Protein AF-C2EQT7-F1 (afdb_monomer_lite)

pLDDT: mean 93.17, std 9.23, range [40.66, 98.62]

Organism: NCBI:txid525365

Secondary structure (DSSP, 8-state):
--HHHHHHHHHHHHHHHHHHHHS-GGG--HHHHHHHTT--HHHHHHH-SSHHHHHHHHHHHHHHHHHHHHHHHHHHHHT--S---HHHHHHHHHHSSHHHHHHHHHHHHHHHHHTSTTS-HHHHHHHHHHHHHHHHHHHHHHHHHTT-GGGGS-----

InterPro domains:
  IPR009057 Homedomain-like superfamily [SSF46689] (3-67)

Structure (mmCIF, N/CA/C/O backbone):
data_AF-C2EQT7-F1
#
_entry.id   AF-C2EQT7-F1
#
loop_
_atom_site.group_PDB
_atom_site.id
_atom_site.type_symbol
_atom_site.label_atom_id
_atom_site.label_alt_id
_atom_site.label_comp_id
_atom_site.label_asym_id
_atom_site.label_entity_id
_atom_site.label_seq_id
_atom_site.pdbx_PDB_ins_code
_atom_site.Cartn_x
_atom_site.Cartn_y
_atom_site.Cartn_z
_atom_site.occupancy
_atom_site.B_iso_or_equiv
_atom_site.auth_seq_id
_atom_site.auth_comp_id
_atom_site.auth_asym_id
_atom_site.auth_atom_id
_atom_site.pdbx_PDB_model_num
ATOM 1 N N . MET A 1 1 ? -12.836 21.338 3.795 1.00 58.66 1 MET A N 1
ATOM 2 C CA . MET A 1 1 ? -13.051 20.129 4.624 1.00 58.66 1 MET A CA 1
ATOM 3 C C . MET A 1 1 ? -12.653 20.487 6.050 1.00 58.66 1 MET A C 1
ATOM 5 O O . MET A 1 1 ? -11.621 21.122 6.209 1.00 58.66 1 MET A O 1
ATOM 9 N N . ASP A 1 2 ? -13.482 20.188 7.052 1.00 79.81 2 ASP A N 1
ATOM 10 C CA . ASP A 1 2 ? -13.243 20.585 8.452 1.00 79.81 2 ASP A CA 1
ATOM 11 C C . ASP A 1 2 ? -12.071 19.789 9.066 1.00 79.81 2 ASP A C 1
ATOM 13 O O . ASP A 1 2 ? -12.064 18.556 9.037 1.00 79.81 2 ASP A O 1
ATOM 17 N N . ILE A 1 3 ? -11.087 20.493 9.635 1.00 78.81 3 ILE A N 1
ATOM 18 C CA . ILE A 1 3 ? -9.883 19.924 10.268 1.00 78.81 3 ILE A CA 1
ATOM 19 C C . ILE A 1 3 ? -10.252 18.935 11.384 1.00 78.81 3 ILE A C 1
ATOM 21 O O . ILE A 1 3 ? -9.577 17.920 11.566 1.00 78.81 3 ILE A O 1
ATOM 25 N N . ARG A 1 4 ? -11.351 19.179 12.107 1.00 75.00 4 ARG A N 1
ATOM 26 C CA . ARG A 1 4 ? -11.817 18.298 13.189 1.00 75.00 4 ARG A CA 1
ATOM 27 C C . ARG A 1 4 ? -12.294 16.947 12.660 1.00 75.00 4 ARG A C 1
ATOM 29 O O . ARG A 1 4 ? -12.051 15.918 13.295 1.00 75.00 4 ARG A O 1
ATOM 36 N N . ILE A 1 5 ? -12.929 16.939 11.485 1.00 77.06 5 ILE A N 1
ATOM 37 C CA . ILE A 1 5 ? -13.363 15.712 10.801 1.00 77.06 5 ILE A CA 1
ATOM 38 C C . ILE A 1 5 ? -12.139 14.883 10.407 1.00 77.06 5 ILE A C 1
ATOM 40 O O . ILE A 1 5 ? -12.083 13.693 10.712 1.00 77.06 5 ILE A O 1
ATOM 44 N N . VAL A 1 6 ? -11.143 15.524 9.786 1.00 79.44 6 VAL A N 1
ATOM 45 C CA . VAL A 1 6 ? -9.894 14.871 9.360 1.00 79.44 6 VAL A CA 1
ATOM 46 C C . VAL A 1 6 ? -9.144 14.294 10.562 1.00 79.44 6 VAL A C 1
ATOM 48 O O . VAL A 1 6 ? -8.772 13.125 10.554 1.00 79.44 6 VAL A O 1
ATOM 51 N N . SER A 1 7 ? -9.005 15.075 11.636 1.00 88.00 7 SER A N 1
ATOM 52 C CA . SER A 1 7 ? -8.360 14.632 12.876 1.00 88.00 7 SER A CA 1
ATOM 53 C C . SER A 1 7 ? -9.051 13.404 13.485 1.00 88.00 7 SER A C 1
ATOM 55 O O . SER A 1 7 ? -8.390 12.426 13.831 1.00 88.00 7 SER A O 1
ATOM 57 N N . THR A 1 8 ? -10.388 13.394 13.538 1.00 92.00 8 THR A N 1
ATOM 58 C CA . THR A 1 8 ? -11.136 12.263 14.114 1.00 92.00 8 THR A CA 1
ATOM 59 C C . THR A 1 8 ? -11.023 11.003 13.254 1.00 92.00 8 THR A C 1
ATOM 61 O O . THR A 1 8 ? -10.776 9.922 13.785 1.00 92.00 8 THR A O 1
ATOM 64 N N . LYS A 1 9 ? -11.147 11.123 11.924 1.00 95.69 9 LYS A N 1
ATOM 65 C CA . LYS A 1 9 ? -10.961 9.986 11.011 1.00 95.69 9 LYS A CA 1
ATOM 66 C C . LYS A 1 9 ? -9.559 9.386 11.119 1.00 95.69 9 LYS A C 1
ATOM 68 O O . LYS A 1 9 ? -9.447 8.165 11.205 1.00 95.69 9 LYS A O 1
ATOM 73 N N . ASN A 1 10 ? -8.527 10.230 11.177 1.00 95.06 10 ASN A N 1
ATOM 74 C CA . ASN A 1 10 ? -7.139 9.791 11.321 1.00 95.06 10 ASN A CA 1
ATOM 75 C C . ASN A 1 10 ? -6.917 9.044 12.640 1.00 95.06 10 ASN A C 1
ATOM 77 O O . ASN A 1 10 ? -6.262 8.006 12.647 1.00 95.06 10 ASN A O 1
ATOM 81 N N . ARG A 1 11 ? -7.507 9.521 13.746 1.00 96.94 11 ARG A N 1
ATOM 82 C CA . ARG A 1 11 ? -7.460 8.819 15.038 1.00 96.94 11 ARG A CA 1
ATOM 83 C C . ARG A 1 11 ? -8.119 7.445 14.969 1.00 96.94 11 ARG A C 1
ATOM 85 O O . ARG A 1 11 ? -7.539 6.478 15.443 1.00 96.94 11 ARG A O 1
ATOM 92 N N . ILE A 1 12 ? -9.289 7.340 14.338 1.00 98.44 12 ILE A N 1
ATOM 93 C CA . ILE A 1 12 ? -9.998 6.060 14.183 1.00 98.44 12 ILE A CA 1
ATOM 94 C C . ILE A 1 12 ? -9.183 5.069 13.336 1.00 98.44 12 ILE A C 1
ATOM 96 O O . ILE A 1 12 ? -9.041 3.907 13.716 1.00 98.44 12 ILE A O 1
ATOM 100 N N . GLN A 1 13 ? -8.614 5.515 12.212 1.00 98.06 13 GLN A N 1
ATOM 101 C CA . GLN A 1 13 ? -7.744 4.677 11.379 1.00 98.06 13 GLN A CA 1
ATOM 102 C C . GLN A 1 13 ? -6.460 4.271 12.121 1.00 98.06 13 GLN A C 1
ATOM 104 O O . GLN A 1 13 ? -6.052 3.114 12.048 1.00 98.06 13 GLN A O 1
ATOM 109 N N . GLY A 1 14 ? -5.857 5.193 12.878 1.00 97.94 14 GLY A N 1
ATOM 110 C CA . GLY A 1 14 ? -4.712 4.913 13.746 1.00 97.94 14 GLY A CA 1
ATOM 111 C C . GLY A 1 14 ? -5.033 3.863 14.808 1.00 97.94 14 GLY A C 1
ATOM 112 O O . GLY A 1 14 ? -4.283 2.901 14.956 1.00 97.94 14 GLY A O 1
ATOM 113 N N . GLY A 1 15 ? -6.194 3.978 15.460 1.00 98.25 15 GLY A N 1
ATOM 114 C CA . GLY A 1 15 ? -6.685 2.986 16.415 1.00 98.25 15 GLY A CA 1
ATOM 115 C C . GLY A 1 15 ? -6.843 1.603 15.785 1.00 98.25 15 GLY A C 1
ATOM 116 O O . GLY A 1 15 ? -6.376 0.615 16.345 1.00 98.25 15 GLY A O 1
ATOM 117 N N . LEU A 1 16 ? -7.402 1.509 14.572 1.00 98.56 16 LEU A N 1
ATOM 118 C CA . LEU A 1 16 ? -7.478 0.234 13.850 1.00 98.56 16 LEU A CA 1
ATOM 119 C C . LEU A 1 16 ? -6.083 -0.379 13.640 1.00 98.56 16 LEU A C 1
ATOM 121 O O . LEU A 1 16 ? -5.888 -1.560 13.924 1.00 98.56 16 LEU A O 1
ATOM 125 N N . ILE A 1 17 ? -5.109 0.412 13.184 1.00 98.44 17 ILE A N 1
ATOM 126 C CA . ILE A 1 17 ? -3.733 -0.055 12.967 1.00 98.44 17 ILE A CA 1
ATOM 127 C C . ILE A 1 17 ? -3.079 -0.520 14.271 1.00 98.44 17 ILE A C 1
ATOM 129 O O . ILE A 1 17 ? -2.448 -1.579 14.285 1.00 98.44 17 ILE A O 1
ATOM 133 N N . SER A 1 18 ? -3.262 0.209 15.371 1.00 98.38 18 SER A N 1
ATOM 134 C CA . SER A 1 18 ? -2.765 -0.201 16.686 1.00 98.38 18 SER A CA 1
ATOM 135 C C . SER A 1 18 ? -3.360 -1.534 17.143 1.00 98.38 18 SER A C 1
ATOM 137 O O . SER A 1 18 ? -2.614 -2.411 17.579 1.00 98.38 18 SER A O 1
ATOM 139 N N . VAL A 1 19 ? -4.666 -1.756 16.961 1.00 98.38 19 VAL A N 1
ATOM 140 C CA . VAL A 1 19 ? -5.291 -3.033 17.344 1.00 98.38 19 VAL A CA 1
ATOM 141 C C . VAL A 1 19 ? -4.826 -4.191 16.446 1.00 98.38 19 VAL A C 1
ATOM 143 O O . VAL A 1 19 ? -4.587 -5.288 16.953 1.00 98.38 19 VAL A O 1
ATOM 146 N N . ILE A 1 20 ? -4.620 -3.974 15.138 1.00 98.50 20 ILE A N 1
ATOM 147 C CA . ILE A 1 20 ? -4.094 -5.014 14.224 1.00 98.50 20 ILE A CA 1
ATOM 148 C C . ILE A 1 20 ? -2.689 -5.475 14.646 1.00 98.50 20 ILE A C 1
ATOM 150 O O . ILE A 1 20 ? -2.358 -6.660 14.535 1.00 98.50 20 ILE A O 1
ATOM 154 N N . LYS A 1 21 ? -1.853 -4.580 15.191 1.00 97.62 21 LYS A N 1
ATOM 155 C CA . LYS A 1 21 ? -0.546 -4.980 15.748 1.00 97.62 21 LYS A CA 1
ATOM 156 C C . LYS A 1 21 ? -0.688 -5.983 16.895 1.00 97.62 21 LYS A C 1
ATOM 158 O O . LYS A 1 21 ? 0.175 -6.841 17.053 1.00 97.62 21 LYS A O 1
ATOM 163 N N . GLN A 1 22 ? -1.764 -5.887 17.672 1.00 97.00 22 GLN A N 1
ATOM 164 C CA . GLN A 1 22 ? -1.980 -6.691 18.874 1.00 97.00 22 GLN A CA 1
ATOM 165 C C . GLN A 1 22 ? -2.676 -8.027 18.573 1.00 97.00 22 GLN A C 1
ATOM 167 O O . GLN A 1 22 ? -2.331 -9.043 19.175 1.00 97.00 22 GLN A O 1
ATOM 172 N N . LYS A 1 23 ? -3.641 -8.061 17.642 1.00 97.44 23 LYS A N 1
ATOM 173 C CA . LYS A 1 23 ? -4.421 -9.272 17.330 1.00 97.44 23 LYS A CA 1
ATOM 174 C C . LYS A 1 23 ? -4.885 -9.338 15.869 1.00 97.44 23 LYS A C 1
ATOM 176 O O . LYS A 1 23 ? -4.971 -8.302 15.212 1.00 97.44 23 LYS A O 1
ATOM 181 N N . PRO A 1 24 ? -5.222 -10.534 15.347 1.00 97.94 24 PRO A N 1
ATOM 182 C CA . PRO A 1 24 ? -5.669 -10.687 13.966 1.00 97.94 24 PRO A CA 1
ATOM 183 C C . PRO A 1 24 ? -6.919 -9.864 13.634 1.00 97.94 24 PRO A C 1
ATOM 185 O O . PRO A 1 24 ? -7.881 -9.842 14.404 1.00 97.94 24 PRO A O 1
ATOM 188 N N . LEU A 1 25 ? -6.944 -9.267 12.441 1.00 97.69 25 LEU A N 1
ATOM 189 C CA . LEU A 1 25 ? -8.006 -8.390 11.938 1.00 97.69 25 LEU A CA 1
ATOM 190 C C . LEU A 1 25 ? -9.417 -8.996 12.018 1.00 97.69 25 LEU A C 1
ATOM 192 O O . LEU A 1 25 ? -10.392 -8.267 12.230 1.00 97.69 25 LEU A O 1
ATOM 196 N N . TYR A 1 26 ? -9.540 -10.317 11.863 1.00 96.44 26 TYR A N 1
ATOM 197 C CA . TYR A 1 26 ? -10.821 -11.028 11.947 1.00 96.44 26 TYR A CA 1
ATOM 198 C C . TYR A 1 26 ? -11.385 -11.104 13.379 1.00 96.44 26 TYR A C 1
ATOM 200 O O . TYR A 1 26 ? -12.575 -11.346 13.551 1.00 96.44 26 TYR A O 1
ATOM 208 N N . GLN A 1 27 ? -10.558 -10.872 14.406 1.00 98.06 27 GLN A N 1
ATOM 209 C CA . GLN A 1 27 ?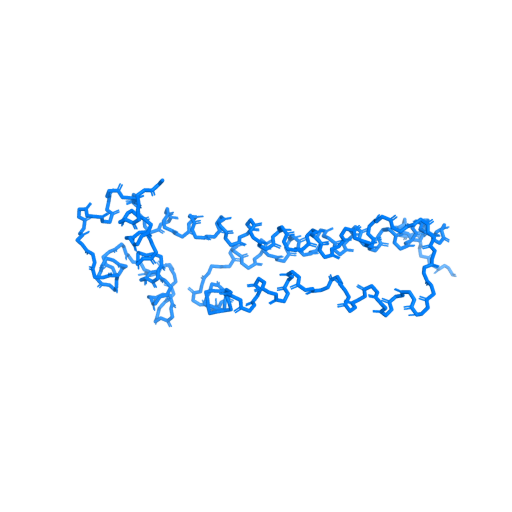 -10.959 -10.855 15.821 1.00 98.06 27 GLN A CA 1
ATOM 210 C C . GLN A 1 27 ? -11.259 -9.444 16.351 1.00 98.06 27 GLN A C 1
ATOM 212 O O . GLN A 1 27 ? -11.701 -9.289 17.493 1.00 98.06 27 GLN A O 1
ATOM 217 N N . ILE A 1 28 ? -10.979 -8.406 15.560 1.00 98.19 28 ILE A N 1
ATOM 218 C CA . ILE A 1 28 ? -11.181 -7.008 15.951 1.00 98.19 28 ILE A CA 1
ATOM 219 C C . ILE A 1 28 ? -12.667 -6.658 15.866 1.00 98.19 28 ILE A C 1
ATOM 221 O O . ILE A 1 28 ? -13.333 -6.962 14.877 1.00 98.19 28 ILE A O 1
ATOM 225 N N . LYS A 1 29 ? -13.172 -5.977 16.893 1.00 98.38 29 LYS A N 1
ATOM 226 C CA . LYS A 1 29 ? -14.525 -5.419 16.970 1.00 98.38 29 LYS A CA 1
ATOM 227 C C . LYS A 1 29 ? -14.458 -3.894 16.998 1.00 98.38 29 LYS A C 1
ATOM 229 O O . LYS A 1 29 ? -13.452 -3.327 17.417 1.00 98.38 29 LYS A O 1
ATOM 234 N N . ASP A 1 30 ? -15.558 -3.234 16.652 1.00 98.56 30 ASP A N 1
ATOM 235 C CA . ASP A 1 30 ? -15.645 -1.766 16.642 1.00 98.56 30 ASP A CA 1
ATOM 236 C C . ASP A 1 30 ? -15.252 -1.160 17.995 1.00 98.56 30 ASP A C 1
ATOM 238 O O . ASP A 1 30 ? -14.491 -0.198 18.044 1.00 98.56 30 ASP A O 1
ATOM 242 N N . LYS A 1 31 ? -15.666 -1.790 19.106 1.00 98.38 31 LYS A N 1
ATOM 243 C CA . LYS A 1 31 ? -15.300 -1.361 20.467 1.00 98.38 31 LYS A CA 1
ATOM 244 C C . LYS A 1 31 ? -13.790 -1.314 20.720 1.00 98.38 31 LYS A C 1
ATOM 246 O O . LYS A 1 31 ? -13.342 -0.470 21.483 1.00 98.38 31 LYS A O 1
ATOM 251 N N . ASP A 1 32 ? -13.017 -2.202 20.094 1.00 98.62 32 ASP A N 1
ATOM 252 C CA . ASP A 1 32 ? -11.565 -2.226 20.277 1.00 98.62 32 ASP A CA 1
ATOM 253 C C . ASP A 1 32 ? -10.947 -0.982 19.630 1.00 98.62 32 ASP A C 1
ATOM 255 O O . ASP A 1 32 ? -10.104 -0.324 20.226 1.00 98.62 32 ASP A O 1
ATOM 259 N N . ILE A 1 33 ? -11.436 -0.619 18.439 1.00 98.56 33 ILE A N 1
ATOM 260 C CA . ILE A 1 33 ? -10.999 0.565 17.691 1.00 98.56 33 ILE A CA 1
ATOM 261 C C . ILE A 1 33 ? -11.439 1.843 18.407 1.00 98.56 33 ILE A C 1
ATOM 263 O O . ILE A 1 33 ? -10.659 2.780 18.510 1.00 98.56 33 ILE A O 1
ATOM 267 N N . ILE A 1 34 ? -12.682 1.884 18.897 1.00 98.50 34 ILE A N 1
ATOM 268 C CA . ILE A 1 34 ? -13.242 3.023 19.640 1.00 98.50 34 ILE A CA 1
ATOM 269 C C . ILE A 1 34 ? -12.395 3.319 20.882 1.00 98.50 34 ILE A C 1
ATOM 271 O O . ILE A 1 34 ? -12.029 4.474 21.102 1.00 98.50 34 ILE A O 1
ATOM 275 N N . ASN A 1 35 ? -12.060 2.277 21.651 1.00 98.19 35 ASN A N 1
ATOM 276 C CA . ASN A 1 35 ? -11.247 2.399 22.857 1.00 98.19 35 ASN A CA 1
ATOM 277 C C . ASN A 1 35 ? -9.818 2.846 22.525 1.00 98.19 35 ASN A C 1
ATOM 279 O O . ASN A 1 35 ? -9.341 3.813 23.107 1.00 98.19 35 ASN A O 1
ATOM 283 N N . GLU A 1 36 ? -9.165 2.192 21.561 1.00 98.25 36 GLU A N 1
ATOM 284 C CA . GLU A 1 36 ? -7.783 2.503 21.169 1.00 98.25 36 GLU A CA 1
ATOM 285 C C . GLU A 1 36 ? -7.647 3.899 20.532 1.00 98.25 36 GLU A C 1
ATOM 287 O O . GLU A 1 36 ? -6.652 4.585 20.732 1.00 98.25 36 GLU A O 1
ATOM 292 N N . ALA A 1 37 ? -8.647 4.354 19.772 1.00 97.12 37 ALA A N 1
ATOM 293 C CA . ALA A 1 37 ? -8.654 5.690 19.172 1.00 97.12 37 ALA A CA 1
ATOM 294 C C . ALA A 1 37 ? -9.030 6.807 20.167 1.00 97.12 37 ALA A C 1
ATOM 296 O O . ALA A 1 37 ? -8.947 7.993 19.817 1.00 97.12 37 ALA A O 1
ATOM 297 N N . GLU A 1 38 ? -9.476 6.438 21.374 1.00 96.81 38 GLU A N 1
ATOM 298 C CA . GLU A 1 38 ? -9.984 7.331 22.420 1.00 96.81 38 GLU A CA 1
ATOM 299 C C . GLU A 1 38 ? -11.109 8.259 21.915 1.00 96.81 38 GLU A C 1
ATOM 301 O O . GLU A 1 38 ? -11.118 9.473 22.149 1.00 96.81 38 GLU A O 1
ATOM 306 N N . VAL A 1 39 ? -12.062 7.696 21.165 1.00 96.38 39 VAL A N 1
ATOM 307 C CA . VAL A 1 39 ? -13.238 8.421 20.654 1.00 96.38 39 VAL A CA 1
ATOM 308 C C . VAL A 1 39 ? -14.519 7.884 21.283 1.00 96.38 39 VAL A C 1
ATOM 310 O O . VAL A 1 39 ? -14.589 6.733 21.695 1.00 96.38 39 VAL A O 1
ATOM 313 N N . SER A 1 40 ? -15.579 8.695 21.338 1.00 96.69 40 SER A N 1
ATOM 314 C CA . SER A 1 40 ? -16.891 8.183 21.748 1.00 96.69 40 SER A CA 1
ATOM 315 C C . SER A 1 40 ? -17.502 7.298 20.659 1.00 96.69 40 SER A C 1
ATOM 317 O O . SER A 1 40 ? -17.296 7.538 19.467 1.00 96.69 40 SER A O 1
ATOM 319 N N . ALA A 1 41 ? -18.333 6.325 21.048 1.00 97.25 41 ALA A N 1
ATOM 320 C CA . ALA A 1 41 ? -19.082 5.503 20.094 1.00 97.25 41 ALA A CA 1
ATOM 321 C C . ALA A 1 41 ? -19.926 6.364 19.136 1.00 97.25 41 ALA A C 1
ATOM 323 O O . ALA A 1 41 ? -19.922 6.133 17.931 1.00 97.25 41 ALA A O 1
ATOM 324 N N . ALA A 1 42 ? -20.572 7.419 19.647 1.00 97.00 42 ALA A N 1
ATOM 325 C CA . ALA A 1 42 ? -21.312 8.372 18.819 1.00 97.00 42 ALA A CA 1
ATOM 326 C C . ALA A 1 42 ? -20.415 9.052 17.764 1.00 97.00 42 ALA A C 1
ATOM 328 O O . ALA A 1 42 ? -20.812 9.178 16.608 1.00 97.00 42 ALA A O 1
ATOM 329 N N . SER A 1 43 ? -19.190 9.447 18.133 1.00 95.00 43 SER A N 1
ATOM 330 C CA . SER A 1 43 ? -18.224 10.031 17.192 1.00 95.00 43 SER A CA 1
ATOM 331 C C . SER A 1 43 ? -17.725 9.019 16.165 1.00 95.00 43 SER A C 1
ATOM 333 O O . SER A 1 43 ? -17.566 9.373 15.002 1.00 95.00 43 SER A O 1
ATOM 335 N N . TYR A 1 44 ? -17.500 7.767 16.566 1.00 98.06 44 TYR A N 1
ATOM 336 C CA . TYR A 1 44 ? -17.113 6.695 15.650 1.00 98.06 44 TYR A CA 1
ATOM 337 C C . TYR A 1 44 ? -18.205 6.439 14.607 1.00 98.06 44 TYR A C 1
ATOM 339 O O . TYR A 1 44 ? -17.957 6.576 13.407 1.00 98.06 44 TYR A O 1
ATOM 347 N N . TYR A 1 45 ? -19.433 6.179 15.068 1.00 97.62 45 TYR A N 1
ATOM 348 C CA . TYR A 1 45 ? -20.563 5.850 14.197 1.00 97.62 45 TYR A CA 1
ATOM 349 C C . TYR A 1 45 ? -21.053 7.027 13.349 1.00 97.62 45 TYR A C 1
ATOM 351 O O . TYR A 1 45 ? -21.705 6.821 12.328 1.00 97.62 45 TYR A O 1
ATOM 359 N N . LYS A 1 46 ? -20.675 8.263 13.702 1.00 96.62 46 LYS A N 1
ATOM 360 C CA . LYS A 1 46 ? -20.858 9.435 12.836 1.00 96.62 46 LYS A CA 1
ATOM 361 C C . LYS A 1 46 ? -20.063 9.333 11.527 1.00 96.62 46 LYS A C 1
ATOM 363 O O . LYS A 1 46 ? -20.512 9.869 10.517 1.00 96.62 46 LYS A O 1
ATOM 368 N N . TYR A 1 47 ? -18.887 8.700 11.535 1.00 95.88 47 TYR A N 1
ATOM 369 C CA . TYR A 1 47 ? -18.000 8.635 10.363 1.00 95.88 47 TYR A CA 1
ATOM 370 C C . TYR A 1 47 ? -17.930 7.254 9.718 1.00 95.88 47 TYR A C 1
ATOM 372 O O . TYR A 1 47 ? -17.726 7.169 8.507 1.00 95.88 47 TYR A O 1
ATOM 380 N N . TYR A 1 48 ? -18.083 6.190 10.504 1.00 98.06 48 TYR A N 1
ATOM 381 C CA . TYR A 1 48 ? -17.934 4.820 10.037 1.00 98.06 48 TYR A CA 1
ATOM 382 C C . TYR A 1 48 ? -19.037 3.941 10.599 1.00 98.06 48 TYR A C 1
ATOM 384 O O . TYR A 1 48 ? -19.286 3.934 11.797 1.00 98.06 48 TYR A O 1
ATOM 392 N N . ARG A 1 49 ? -19.679 3.164 9.727 1.00 97.44 49 ARG A N 1
ATOM 393 C CA . ARG A 1 49 ? -20.716 2.215 10.138 1.00 97.44 49 ARG A CA 1
ATOM 394 C C . ARG A 1 49 ? -20.159 1.096 11.021 1.00 97.44 49 ARG A C 1
ATOM 396 O O . ARG A 1 49 ? -20.834 0.677 11.950 1.00 97.44 49 ARG A O 1
ATOM 403 N N . ASP A 1 50 ? -18.969 0.612 10.681 1.00 98.31 50 ASP A N 1
ATOM 404 C CA . ASP A 1 50 ? -18.311 -0.539 11.294 1.00 98.31 50 ASP A CA 1
ATOM 405 C C . ASP A 1 50 ? -16.807 -0.553 10.949 1.00 98.31 50 ASP A C 1
ATOM 407 O O . ASP A 1 50 ? -16.327 0.227 10.111 1.00 98.31 50 ASP A O 1
ATOM 411 N N . LYS A 1 51 ? -16.063 -1.485 11.560 1.00 97.94 51 LYS A N 1
ATOM 412 C CA . LYS A 1 51 ? -14.644 -1.758 11.286 1.00 97.94 51 LYS A CA 1
ATOM 413 C C . LYS A 1 51 ? -14.343 -1.937 9.803 1.00 97.94 51 LYS A C 1
ATOM 415 O O . LYS A 1 51 ? -13.288 -1.497 9.345 1.00 97.94 51 LYS A O 1
ATOM 420 N N . SER A 1 52 ? -15.213 -2.618 9.063 1.00 97.94 52 SER A N 1
ATOM 421 C CA . SER A 1 52 ? -14.978 -2.918 7.648 1.00 97.94 52 SER A CA 1
ATOM 422 C C . SER A 1 52 ? -14.967 -1.636 6.822 1.00 97.94 52 SER A C 1
ATOM 424 O O . SER A 1 52 ? -14.140 -1.492 5.925 1.00 97.94 52 SER A O 1
ATOM 426 N N . GLN A 1 53 ? -15.816 -0.664 7.163 1.00 98.38 53 GLN A N 1
ATOM 427 C CA . GLN A 1 53 ? -15.811 0.644 6.519 1.00 98.38 53 GLN A CA 1
ATOM 428 C C . GLN A 1 53 ? -14.562 1.472 6.873 1.00 98.38 53 GLN A C 1
ATOM 430 O O . GLN A 1 53 ? -14.048 2.162 5.992 1.00 98.38 53 GLN A O 1
ATOM 435 N N . VAL A 1 54 ? -14.043 1.381 8.108 1.00 98.38 54 VAL A N 1
ATOM 436 C CA . VAL A 1 54 ? -12.759 2.014 8.491 1.00 98.38 54 VAL A CA 1
ATOM 437 C C . VAL A 1 54 ? -11.612 1.442 7.660 1.00 98.38 54 VAL A C 1
ATOM 439 O O . VAL A 1 54 ? -10.840 2.197 7.068 1.00 98.38 54 VAL A O 1
ATOM 442 N N . LEU A 1 55 ? -11.523 0.108 7.603 1.00 98.50 55 LEU A N 1
ATOM 443 C CA . LEU A 1 55 ? -10.491 -0.605 6.857 1.00 98.50 55 LEU A CA 1
ATOM 444 C C . LEU A 1 55 ? -10.545 -0.239 5.372 1.00 98.50 55 LEU A C 1
ATOM 446 O O . LEU A 1 55 ? -9.537 0.163 4.801 1.00 98.50 55 LEU A O 1
ATOM 450 N N . LYS A 1 56 ? -11.739 -0.288 4.772 1.00 98.25 56 LYS A N 1
ATOM 451 C CA . LYS A 1 56 ? -11.939 0.037 3.360 1.00 98.25 56 LYS A CA 1
ATOM 452 C C . LYS A 1 56 ? -11.519 1.467 3.021 1.00 98.25 56 LYS A C 1
ATOM 454 O O . LYS A 1 56 ? -10.908 1.665 1.974 1.00 98.25 56 LYS A O 1
ATOM 459 N N . ASP A 1 57 ? -11.851 2.456 3.856 1.00 98.00 57 ASP A N 1
ATOM 460 C CA . ASP A 1 57 ? -11.467 3.860 3.621 1.00 98.00 57 ASP A CA 1
ATOM 461 C C . ASP A 1 57 ? -9.934 4.003 3.634 1.00 98.00 57 ASP A C 1
ATOM 463 O O . ASP A 1 57 ? -9.345 4.547 2.699 1.00 98.00 57 ASP A O 1
ATOM 467 N N . LEU A 1 58 ? -9.280 3.402 4.638 1.00 97.88 58 LEU A N 1
ATOM 468 C CA . LEU A 1 58 ? -7.821 3.389 4.771 1.00 97.88 58 LEU A CA 1
ATOM 469 C C . LEU A 1 58 ? -7.130 2.701 3.582 1.00 97.88 58 LEU A C 1
ATOM 471 O O . LEU A 1 58 ? -6.218 3.259 2.973 1.00 97.88 58 LEU A O 1
ATOM 475 N N . GLU A 1 59 ? -7.563 1.493 3.229 1.00 98.31 59 GLU A N 1
ATOM 476 C CA . GLU A 1 59 ? -6.980 0.721 2.130 1.00 98.31 59 GLU A CA 1
ATOM 477 C C . GLU A 1 59 ? -7.207 1.392 0.780 1.00 98.31 59 GLU A C 1
ATOM 479 O O . GLU A 1 59 ? -6.299 1.425 -0.047 1.00 98.31 59 GLU A O 1
ATOM 484 N N . THR A 1 60 ? -8.386 1.976 0.555 1.00 98.12 60 THR A N 1
ATOM 485 C CA . THR A 1 60 ? -8.686 2.704 -0.685 1.00 98.12 60 THR A CA 1
ATOM 486 C C . THR A 1 60 ? -7.728 3.879 -0.865 1.00 98.12 60 THR A C 1
ATOM 488 O O . THR A 1 60 ? -7.197 4.081 -1.961 1.00 98.12 60 THR A O 1
ATOM 491 N N . GLU A 1 61 ? -7.462 4.634 0.203 1.00 96.94 61 GLU A N 1
ATOM 492 C CA . GLU A 1 61 ? -6.489 5.724 0.178 1.00 96.94 61 GLU A CA 1
ATOM 493 C C . GLU A 1 61 ? -5.073 5.208 -0.132 1.00 96.94 61 GLU A C 1
ATOM 495 O O . GLU A 1 61 ? -4.406 5.728 -1.035 1.00 96.94 61 GLU A O 1
ATOM 500 N N . LEU A 1 62 ? -4.625 4.167 0.577 1.00 98.00 62 LEU A N 1
ATOM 501 C CA . LEU A 1 62 ? -3.289 3.591 0.406 1.00 98.00 62 LEU A CA 1
ATOM 502 C C . LEU A 1 62 ? -3.087 3.018 -0.996 1.00 98.00 62 LEU A C 1
ATOM 504 O O . LEU A 1 62 ? -2.076 3.303 -1.633 1.00 98.00 62 LEU A O 1
ATOM 508 N N . ILE A 1 63 ? -4.056 2.255 -1.507 1.00 98.31 63 ILE A N 1
ATOM 509 C CA . ILE A 1 63 ? -4.009 1.678 -2.852 1.00 98.31 63 ILE A CA 1
ATOM 510 C C . ILE A 1 63 ? -3.998 2.777 -3.912 1.00 98.31 63 ILE A C 1
ATOM 512 O O . ILE A 1 63 ? -3.250 2.676 -4.886 1.00 98.31 63 ILE A O 1
ATOM 516 N N . LYS A 1 64 ? -4.770 3.854 -3.731 1.00 98.06 64 LYS A N 1
ATOM 517 C CA . LYS A 1 64 ? -4.756 4.993 -4.655 1.00 98.06 64 LYS A CA 1
ATOM 518 C C . LYS A 1 64 ? -3.378 5.659 -4.700 1.00 98.06 64 LYS A C 1
ATOM 520 O O . LYS A 1 64 ? -2.869 5.917 -5.793 1.00 98.06 64 LYS A O 1
ATOM 525 N N . GLN A 1 65 ? -2.769 5.922 -3.544 1.00 97.81 65 GLN A N 1
ATOM 526 C CA . GLN A 1 65 ? -1.435 6.532 -3.462 1.00 97.81 65 GLN A CA 1
ATOM 527 C C . GLN A 1 65 ? -0.353 5.607 -4.029 1.00 97.81 65 GLN A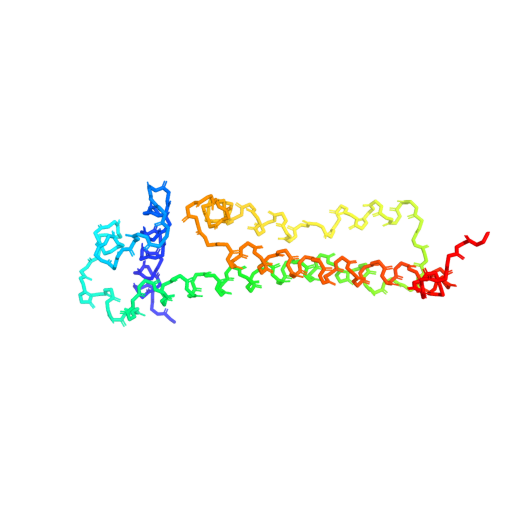 C 1
ATOM 529 O O . GLN A 1 65 ? 0.450 6.046 -4.850 1.00 97.81 65 GLN A O 1
ATOM 534 N N . PHE A 1 66 ? -0.393 4.319 -3.675 1.00 97.94 66 PHE A N 1
ATOM 535 C CA . PHE A 1 66 ? 0.515 3.303 -4.200 1.00 97.94 66 PHE A CA 1
ATOM 536 C C . PHE A 1 66 ? 0.447 3.209 -5.725 1.00 97.94 66 PHE A C 1
ATOM 538 O O . PHE A 1 66 ? 1.464 3.305 -6.404 1.00 97.94 66 PHE A O 1
ATOM 545 N N . SER A 1 67 ? -0.766 3.080 -6.265 1.00 97.62 67 SER A N 1
ATOM 546 C CA . SER A 1 67 ? -1.032 3.027 -7.702 1.00 97.62 67 SER A CA 1
ATOM 547 C C . SER A 1 67 ? -0.507 4.277 -8.412 1.00 97.62 67 SER A C 1
ATOM 549 O O . SER A 1 67 ? 0.191 4.177 -9.418 1.00 97.62 67 SER A O 1
ATOM 551 N N . THR A 1 68 ? -0.761 5.462 -7.848 1.00 97.44 68 THR A N 1
ATOM 552 C CA . THR A 1 68 ? -0.272 6.735 -8.400 1.00 97.44 68 THR A CA 1
ATOM 553 C C . THR A 1 68 ? 1.254 6.772 -8.461 1.00 97.44 68 THR A C 1
ATOM 555 O O . THR A 1 68 ? 1.810 7.093 -9.511 1.00 97.44 68 THR A O 1
ATOM 558 N N . ALA A 1 69 ? 1.930 6.394 -7.373 1.00 96.62 69 ALA A N 1
ATOM 559 C CA . ALA A 1 69 ? 3.387 6.351 -7.307 1.00 96.62 69 ALA A CA 1
ATOM 560 C C . ALA A 1 69 ? 3.977 5.342 -8.306 1.00 96.62 69 ALA A C 1
ATOM 562 O O . ALA A 1 69 ? 4.864 5.682 -9.085 1.00 96.62 69 ALA A O 1
ATOM 563 N N . LEU A 1 70 ? 3.414 4.132 -8.353 1.00 95.94 70 LEU A N 1
ATOM 564 C CA . LEU A 1 70 ? 3.822 3.066 -9.266 1.00 95.94 70 LEU A CA 1
ATOM 565 C C . LEU A 1 70 ? 3.681 3.483 -10.742 1.00 95.94 70 LEU A C 1
ATOM 567 O O . LEU A 1 70 ? 4.551 3.199 -11.572 1.00 95.94 70 LEU A O 1
ATOM 571 N N . TYR A 1 71 ? 2.593 4.171 -11.095 1.00 94.62 71 TYR A N 1
ATOM 572 C CA . TYR A 1 71 ? 2.396 4.679 -12.453 1.00 94.62 71 TYR A CA 1
ATOM 573 C C . TYR A 1 71 ? 3.316 5.849 -12.791 1.00 94.62 71 TYR A C 1
ATOM 575 O O . TYR A 1 71 ? 3.813 5.903 -13.915 1.00 94.62 71 TYR A O 1
ATOM 583 N N . ALA A 1 72 ? 3.561 6.763 -11.851 1.00 94.44 72 ALA A N 1
ATOM 584 C CA . ALA A 1 72 ? 4.494 7.868 -12.054 1.00 94.44 72 ALA A CA 1
ATOM 585 C C . ALA A 1 72 ? 5.902 7.344 -12.382 1.00 94.44 72 ALA A C 1
ATOM 587 O O . ALA A 1 72 ? 6.477 7.723 -13.403 1.00 94.44 72 ALA A O 1
ATOM 588 N N . ASP A 1 73 ? 6.377 6.385 -11.589 1.00 94.50 73 ASP A N 1
ATOM 589 C CA . ASP A 1 73 ? 7.701 5.773 -11.716 1.00 94.50 73 ASP A CA 1
ATOM 590 C C . ASP A 1 73 ? 7.839 4.908 -12.986 1.00 94.50 73 ASP A C 1
ATOM 592 O O . ASP A 1 73 ? 8.885 4.871 -13.638 1.00 94.50 73 ASP A O 1
ATOM 596 N N . SER A 1 74 ? 6.762 4.253 -13.431 1.00 94.12 74 SER A N 1
ATOM 597 C CA . SER A 1 74 ? 6.784 3.436 -14.657 1.00 94.12 74 SER A CA 1
ATOM 598 C C . SER A 1 74 ? 6.559 4.224 -15.953 1.00 94.12 74 SER A C 1
ATOM 600 O O . SER A 1 74 ? 6.954 3.760 -17.027 1.00 94.12 74 SER A O 1
ATOM 602 N N . LYS A 1 75 ? 5.962 5.422 -15.900 1.00 92.50 75 LYS A N 1
ATOM 603 C CA . LYS A 1 75 ? 5.576 6.206 -17.091 1.00 92.50 75 LYS A CA 1
ATOM 604 C C . LYS A 1 75 ? 6.750 6.481 -18.032 1.00 92.50 75 LYS A C 1
ATOM 606 O O . LYS A 1 75 ? 6.591 6.380 -19.249 1.00 92.50 75 LYS A O 1
ATOM 611 N N . GLY A 1 76 ? 7.917 6.818 -17.482 1.00 89.50 76 GLY A N 1
ATOM 612 C CA . GLY A 1 76 ? 9.122 7.112 -18.264 1.00 89.50 76 GLY A CA 1
ATOM 613 C C . GLY A 1 76 ? 9.669 5.902 -19.026 1.00 89.50 76 GLY A C 1
ATOM 614 O O . GLY A 1 76 ? 10.257 6.068 -20.092 1.00 89.50 76 GLY A O 1
ATOM 615 N N . TRP A 1 77 ? 9.448 4.695 -18.507 1.00 91.75 77 TRP A N 1
ATOM 616 C CA . TRP A 1 77 ? 9.837 3.438 -19.148 1.00 91.75 77 TRP A CA 1
ATOM 617 C C . TRP A 1 77 ? 8.826 3.009 -20.208 1.00 91.75 77 TRP A C 1
ATOM 619 O O . TRP A 1 77 ? 9.198 2.611 -21.310 1.00 91.75 77 TRP A O 1
ATOM 629 N N . LEU A 1 78 ? 7.535 3.144 -19.903 1.00 92.94 78 LEU A N 1
ATOM 630 C CA . LEU A 1 78 ? 6.449 2.760 -20.806 1.00 92.94 78 LEU A CA 1
ATOM 631 C C . LEU A 1 78 ? 6.393 3.618 -22.082 1.00 92.94 78 LEU A C 1
ATOM 633 O O . LEU A 1 78 ? 5.834 3.176 -23.083 1.00 92.94 78 LEU A O 1
ATOM 637 N N . SER A 1 79 ? 6.979 4.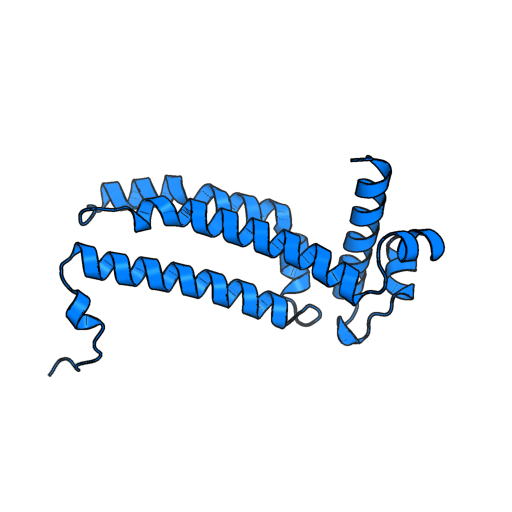819 -22.067 1.00 92.12 79 SER A N 1
ATOM 638 C CA . SER A 1 79 ? 7.017 5.741 -23.209 1.00 92.12 79 SER A CA 1
ATOM 639 C C . SER A 1 79 ? 8.285 5.651 -24.073 1.00 92.12 79 SER A C 1
ATOM 641 O O . SER A 1 79 ? 8.369 6.339 -25.092 1.00 92.12 79 SER A O 1
ATOM 643 N N . LEU A 1 80 ? 9.265 4.811 -23.711 1.00 92.62 80 LEU A N 1
ATOM 644 C CA . LEU A 1 80 ? 10.534 4.664 -24.441 1.00 92.62 80 LEU A CA 1
ATOM 645 C C . LEU A 1 80 ? 10.310 4.249 -25.891 1.00 92.62 80 LEU A C 1
ATOM 647 O O . LEU A 1 80 ? 9.710 3.209 -26.109 1.00 92.62 80 LEU A O 1
ATOM 651 N N . LYS A 1 81 ? 10.804 5.000 -26.880 1.00 91.31 81 LYS A N 1
ATOM 652 C CA . LYS A 1 81 ? 10.619 4.691 -28.316 1.00 91.31 81 LYS A CA 1
ATOM 653 C C . LYS A 1 81 ? 11.714 3.809 -28.921 1.00 91.31 81 LYS A C 1
ATOM 655 O O . LYS A 1 81 ? 11.518 3.275 -30.002 1.00 91.31 81 LYS A O 1
ATOM 660 N N . TYR A 1 82 ? 12.842 3.689 -28.237 1.00 93.12 82 TYR A N 1
ATOM 661 C CA . TYR A 1 82 ? 14.022 2.950 -28.669 1.00 93.12 82 TYR A CA 1
ATOM 662 C C . TYR A 1 82 ? 14.682 2.295 -27.453 1.00 93.12 82 TYR A C 1
ATOM 664 O O . TYR A 1 82 ? 14.364 2.640 -26.310 1.00 93.12 82 TYR A O 1
ATOM 672 N N . GLY A 1 83 ? 15.576 1.339 -27.710 1.00 92.38 83 GLY A N 1
ATOM 673 C CA . GLY A 1 83 ? 16.313 0.619 -26.674 1.00 92.38 83 GLY A CA 1
ATOM 674 C C . GLY A 1 83 ? 17.319 1.548 -26.005 1.00 92.38 83 GLY A C 1
ATOM 675 O O . GLY A 1 83 ? 18.270 1.945 -26.678 1.00 92.38 83 GLY A O 1
ATOM 676 N N . PRO A 1 84 ? 17.138 1.920 -24.724 1.00 92.94 84 PRO A N 1
ATOM 677 C CA . PRO A 1 84 ? 18.073 2.811 -24.057 1.00 92.94 84 PRO A CA 1
ATOM 678 C C . PRO A 1 84 ? 19.418 2.108 -23.855 1.00 92.94 84 PRO A C 1
ATOM 680 O O . PRO A 1 84 ? 19.477 0.913 -23.556 1.00 92.94 84 PRO A O 1
ATOM 683 N N . ASN A 1 85 ? 20.511 2.857 -23.973 1.00 93.50 85 ASN A N 1
ATOM 684 C CA . ASN A 1 85 ? 21.829 2.348 -23.605 1.00 93.50 85 ASN A CA 1
ATOM 685 C C . ASN A 1 85 ? 22.006 2.314 -22.074 1.00 93.50 85 ASN A C 1
ATOM 687 O O . ASN A 1 85 ? 21.202 2.855 -21.313 1.00 93.50 85 ASN A O 1
ATOM 691 N N . LYS A 1 86 ? 23.107 1.714 -21.605 1.00 94.12 86 LYS A N 1
ATOM 692 C CA . LYS A 1 86 ? 23.407 1.562 -20.171 1.00 94.12 86 LYS A CA 1
ATOM 693 C C . LYS A 1 86 ? 23.317 2.878 -19.381 1.00 94.12 86 LYS A C 1
ATOM 695 O O . LYS A 1 86 ? 22.758 2.885 -18.291 1.00 94.12 86 LYS A O 1
ATOM 700 N N . LYS A 1 87 ? 23.837 3.986 -19.922 1.00 94.38 87 LYS A N 1
ATOM 701 C CA . LYS A 1 87 ? 23.833 5.295 -19.246 1.00 94.38 87 LYS A CA 1
ATOM 702 C C . LYS A 1 87 ? 22.418 5.865 -19.140 1.00 94.38 87 LYS A C 1
ATOM 704 O O . LYS A 1 87 ? 22.043 6.388 -18.097 1.00 94.38 87 LYS A O 1
ATOM 709 N N . GLU A 1 88 ? 21.621 5.734 -20.198 1.00 91.56 88 GLU A N 1
ATOM 710 C CA . GLU A 1 88 ? 20.215 6.153 -20.188 1.00 91.56 88 GLU A CA 1
ATOM 711 C C . GLU A 1 88 ? 19.376 5.321 -19.211 1.00 91.56 88 GLU A C 1
ATOM 713 O O . GLU A 1 88 ? 18.512 5.876 -18.533 1.00 91.56 88 GLU A O 1
ATOM 718 N N . ILE A 1 89 ? 19.645 4.014 -19.107 1.00 91.38 89 ILE A N 1
ATOM 719 C CA . ILE A 1 89 ? 19.011 3.124 -18.125 1.00 91.38 89 ILE A CA 1
ATOM 720 C C . ILE A 1 89 ? 19.324 3.602 -16.706 1.00 91.38 89 ILE A C 1
ATOM 722 O O . ILE A 1 89 ? 18.389 3.852 -15.949 1.00 91.38 89 ILE A O 1
ATOM 726 N N . SER A 1 90 ? 20.606 3.774 -16.359 1.00 91.06 90 SER A N 1
ATOM 727 C CA . SER A 1 90 ? 21.017 4.235 -15.024 1.00 91.06 90 SER A CA 1
ATOM 728 C C . SER A 1 90 ? 20.355 5.561 -14.656 1.00 91.06 90 SER A C 1
ATOM 730 O O . SER A 1 90 ? 19.639 5.627 -13.662 1.00 91.06 90 SER A O 1
ATOM 732 N N . ASN A 1 91 ? 20.455 6.569 -15.530 1.00 89.62 91 ASN A N 1
ATOM 733 C CA . ASN A 1 91 ? 19.831 7.871 -15.293 1.00 89.62 91 ASN A CA 1
ATOM 734 C C . ASN A 1 91 ? 18.314 7.760 -15.074 1.00 89.62 91 ASN A C 1
ATOM 736 O O . ASN A 1 91 ? 17.739 8.507 -14.287 1.00 89.62 91 ASN A O 1
ATOM 740 N N . ARG A 1 92 ? 17.625 6.858 -15.780 1.00 88.56 92 ARG A N 1
ATOM 741 C CA . ARG A 1 92 ? 16.181 6.669 -15.595 1.00 88.56 92 ARG A CA 1
ATOM 742 C C . ARG A 1 92 ? 15.854 5.967 -14.288 1.00 88.56 92 ARG A C 1
ATOM 744 O O . ARG A 1 92 ? 14.848 6.329 -13.692 1.00 88.56 92 ARG A O 1
ATOM 751 N N . ILE A 1 93 ? 16.645 4.990 -13.856 1.00 87.25 93 ILE A N 1
ATOM 752 C CA . ILE A 1 93 ? 16.443 4.335 -12.557 1.00 87.25 93 ILE A CA 1
ATOM 753 C C . ILE A 1 93 ? 16.565 5.377 -11.441 1.00 87.25 93 ILE A C 1
ATOM 755 O O . ILE A 1 93 ? 15.647 5.501 -10.632 1.00 87.25 93 ILE A O 1
ATOM 759 N N . ASP A 1 94 ? 17.626 6.183 -11.475 1.00 85.44 94 ASP A N 1
ATOM 760 C CA . ASP A 1 94 ? 17.911 7.181 -10.440 1.00 85.44 94 ASP A CA 1
ATOM 761 C C . ASP A 1 94 ? 16.807 8.246 -10.330 1.00 85.44 94 ASP A C 1
ATOM 763 O O . ASP A 1 94 ? 16.471 8.696 -9.237 1.00 85.44 94 ASP A O 1
ATOM 767 N N . ASN A 1 95 ? 16.187 8.618 -11.456 1.00 82.56 95 ASN A N 1
ATOM 768 C CA . ASN A 1 95 ? 15.173 9.676 -11.496 1.00 82.56 95 ASN A CA 1
ATOM 769 C C . ASN A 1 95 ? 13.720 9.185 -11.361 1.00 82.56 95 ASN A C 1
ATOM 771 O O . ASN A 1 95 ? 12.845 9.986 -11.032 1.00 82.56 95 ASN A O 1
ATOM 775 N N . ASN A 1 96 ? 13.433 7.904 -11.623 1.00 82.75 96 ASN A N 1
ATOM 776 C CA . ASN A 1 96 ? 12.059 7.383 -11.708 1.00 82.75 96 ASN A CA 1
ATOM 777 C C . ASN A 1 96 ? 11.697 6.378 -10.602 1.00 82.75 96 ASN A C 1
ATOM 779 O O . ASN A 1 96 ? 10.761 5.620 -10.795 1.00 82.75 96 ASN A O 1
ATOM 783 N N . LEU A 1 97 ? 12.422 6.307 -9.481 1.00 85.75 97 LEU A N 1
ATOM 784 C CA . LEU A 1 97 ? 12.018 5.497 -8.311 1.00 85.75 97 LEU A CA 1
ATOM 785 C C . LEU A 1 97 ? 11.617 6.344 -7.094 1.00 85.75 97 LEU A C 1
ATOM 787 O O . LEU A 1 97 ? 11.335 5.821 -6.013 1.00 85.75 97 LEU A O 1
ATOM 791 N N . SER A 1 98 ? 11.603 7.665 -7.249 1.00 90.69 98 SER A N 1
ATOM 792 C CA . SER A 1 98 ? 11.397 8.603 -6.149 1.00 90.69 98 SER A CA 1
ATOM 793 C C . SER A 1 98 ? 9.980 8.546 -5.576 1.00 90.69 98 SER A C 1
ATOM 795 O O . SER A 1 98 ? 9.822 8.669 -4.360 1.00 90.69 98 SER A O 1
ATOM 797 N N . ASN A 1 99 ? 8.950 8.306 -6.395 1.00 94.31 99 ASN A N 1
ATOM 798 C CA . ASN A 1 99 ? 7.566 8.354 -5.922 1.00 94.31 99 ASN A CA 1
ATOM 799 C C . ASN A 1 99 ? 7.220 7.131 -5.072 1.00 94.31 99 ASN A C 1
ATOM 801 O O . ASN A 1 99 ? 6.612 7.277 -4.009 1.00 94.31 99 ASN A O 1
ATOM 805 N N . LEU A 1 100 ? 7.618 5.927 -5.495 1.00 93.06 100 LEU A N 1
ATOM 806 C CA . LEU A 1 100 ? 7.426 4.712 -4.705 1.00 93.06 100 LEU A CA 1
ATOM 807 C C . LEU A 1 100 ? 8.224 4.754 -3.406 1.00 93.06 100 LEU A C 1
ATOM 809 O O . LEU A 1 100 ? 7.691 4.376 -2.360 1.00 93.06 100 LEU A O 1
ATOM 813 N N . ILE A 1 101 ? 9.469 5.240 -3.440 1.00 93.50 101 ILE A N 1
ATOM 814 C CA . ILE A 1 101 ? 10.281 5.399 -2.227 1.00 93.50 101 ILE A CA 1
ATOM 815 C C . ILE A 1 101 ? 9.617 6.396 -1.270 1.00 93.50 101 ILE A C 1
ATOM 817 O O . ILE A 1 101 ? 9.482 6.098 -0.083 1.00 93.50 101 ILE A O 1
ATOM 821 N N . ALA A 1 102 ? 9.134 7.539 -1.762 1.00 94.69 102 ALA A N 1
ATOM 822 C CA . ALA A 1 102 ? 8.444 8.529 -0.935 1.00 94.69 102 ALA A CA 1
ATOM 823 C C . ALA A 1 102 ? 7.131 7.986 -0.339 1.00 94.69 102 ALA A C 1
ATOM 825 O O . ALA A 1 102 ? 6.871 8.137 0.860 1.00 94.69 102 ALA A O 1
ATOM 826 N N . PHE A 1 103 ? 6.317 7.297 -1.144 1.00 95.75 103 PHE A N 1
ATOM 827 C CA . PHE A 1 103 ? 5.090 6.650 -0.676 1.00 95.75 103 PHE A CA 1
ATOM 828 C C . PHE A 1 103 ? 5.380 5.595 0.399 1.00 95.75 103 PHE A C 1
ATOM 830 O O . PHE A 1 103 ? 4.831 5.658 1.499 1.00 95.75 103 PHE A O 1
ATOM 837 N N . THR A 1 104 ? 6.271 4.645 0.112 1.00 92.81 104 THR A N 1
ATOM 838 C CA . THR A 1 104 ? 6.589 3.564 1.054 1.00 92.81 104 THR A CA 1
ATOM 839 C C . THR A 1 104 ? 7.234 4.092 2.327 1.00 92.81 104 THR A C 1
ATOM 841 O O . THR A 1 104 ? 6.905 3.600 3.400 1.00 92.81 104 THR A O 1
ATOM 844 N N . SER A 1 105 ? 8.073 5.127 2.244 1.00 94.94 105 SER A N 1
ATOM 845 C CA . SER A 1 105 ? 8.665 5.769 3.422 1.00 94.94 105 SER A CA 1
ATOM 846 C C . SER A 1 105 ? 7.606 6.453 4.287 1.00 94.94 105 SER A C 1
ATOM 848 O O . SER A 1 105 ? 7.575 6.237 5.496 1.00 94.94 105 SER A O 1
ATOM 850 N N . SER A 1 106 ? 6.693 7.221 3.682 1.00 95.69 106 SER A N 1
ATOM 851 C CA . SER A 1 106 ? 5.651 7.954 4.422 1.00 95.69 106 SER A CA 1
ATOM 852 C C . SER A 1 106 ? 4.559 7.059 5.018 1.00 95.69 106 SER A C 1
ATOM 854 O O . SER A 1 106 ? 3.931 7.436 6.005 1.00 95.69 106 SER A O 1
ATOM 856 N N . LYS A 1 107 ? 4.322 5.872 4.447 1.00 95.62 107 LYS A N 1
ATOM 857 C CA . LYS A 1 107 ? 3.267 4.937 4.880 1.00 95.62 107 LYS A CA 1
ATOM 858 C C . LYS A 1 107 ? 3.806 3.620 5.452 1.00 95.62 107 LYS A C 1
ATOM 860 O O . LYS A 1 107 ? 3.024 2.698 5.691 1.00 95.62 107 LYS A O 1
ATOM 865 N N . LYS A 1 108 ? 5.121 3.524 5.695 1.00 95.50 108 LYS A N 1
ATOM 866 C CA . LYS A 1 108 ? 5.841 2.290 6.069 1.00 95.50 108 LYS A CA 1
ATOM 867 C C . LYS A 1 108 ? 5.159 1.520 7.189 1.00 95.50 108 LYS A C 1
ATOM 869 O O . LYS A 1 108 ? 4.939 0.318 7.063 1.00 95.50 108 LYS A O 1
ATOM 874 N N . GLU A 1 109 ? 4.849 2.206 8.282 1.00 95.75 109 GLU A N 1
ATOM 875 C CA . GLU A 1 109 ? 4.268 1.591 9.472 1.00 95.75 109 GLU A CA 1
ATOM 876 C C . GLU A 1 109 ? 2.919 0.939 9.159 1.00 95.75 109 GLU A C 1
ATOM 878 O O . GLU A 1 109 ? 2.735 -0.254 9.390 1.00 95.75 109 GLU A O 1
ATOM 883 N N . VAL A 1 110 ? 2.010 1.704 8.555 1.00 96.88 110 VAL A N 1
ATOM 884 C CA . VAL A 1 110 ? 0.656 1.256 8.210 1.00 96.88 110 VAL A CA 1
ATOM 885 C C . VAL A 1 110 ? 0.700 0.076 7.239 1.00 96.88 110 VAL A C 1
ATOM 887 O O . VAL A 1 110 ? 0.055 -0.943 7.478 1.00 96.88 110 VAL A O 1
ATOM 890 N N . ILE A 1 111 ? 1.509 0.174 6.179 1.00 96.88 111 ILE A N 1
ATOM 891 C CA . ILE A 1 111 ? 1.658 -0.901 5.189 1.00 96.88 111 ILE A CA 1
ATOM 892 C C . ILE A 1 111 ? 2.205 -2.164 5.854 1.00 96.88 111 ILE A C 1
ATOM 894 O O . ILE A 1 111 ? 1.659 -3.241 5.639 1.00 96.88 111 ILE A O 1
ATOM 898 N N . THR A 1 112 ? 3.242 -2.038 6.691 1.00 97.19 112 THR A N 1
ATOM 899 C CA . THR A 1 112 ? 3.862 -3.179 7.386 1.00 97.19 112 THR A CA 1
ATOM 900 C C . THR A 1 112 ? 2.846 -3.920 8.249 1.00 97.19 112 THR A C 1
ATOM 902 O O . THR A 1 112 ? 2.824 -5.149 8.259 1.00 97.19 112 THR A O 1
ATOM 905 N N . VAL A 1 113 ? 1.974 -3.183 8.940 1.00 98.06 113 VAL A N 1
ATOM 906 C CA . VAL A 1 113 ? 0.908 -3.769 9.756 1.00 98.06 113 VAL A CA 1
ATOM 907 C C . VAL A 1 113 ? -0.124 -4.485 8.886 1.00 98.06 113 VAL A C 1
ATOM 909 O O . VAL A 1 113 ? -0.449 -5.641 9.164 1.00 98.06 113 VAL A O 1
ATOM 912 N N . LEU A 1 114 ? -0.597 -3.848 7.811 1.00 97.81 114 LEU A N 1
ATOM 913 C CA . LEU A 1 114 ? -1.629 -4.417 6.937 1.00 97.81 114 LEU A CA 1
ATOM 914 C C . LEU A 1 114 ? -1.161 -5.654 6.162 1.00 97.81 114 LEU A C 1
ATOM 916 O O . LEU A 1 114 ? -1.966 -6.546 5.927 1.00 97.81 114 LEU A O 1
ATOM 920 N N . ILE A 1 115 ? 0.123 -5.758 5.806 1.00 97.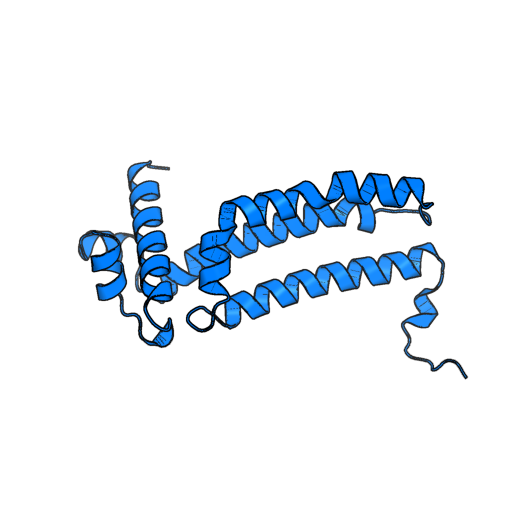25 115 ILE A N 1
ATOM 921 C CA . ILE A 1 115 ? 0.664 -6.947 5.116 1.00 97.25 115 ILE A CA 1
ATOM 922 C C . ILE A 1 115 ? 1.170 -8.037 6.074 1.00 97.25 115 ILE A C 1
ATOM 924 O O . ILE A 1 115 ? 1.669 -9.072 5.620 1.00 97.25 115 ILE A O 1
ATOM 928 N N . SER A 1 116 ? 1.097 -7.799 7.387 1.00 97.06 116 SER A N 1
ATOM 929 C CA . SER A 1 116 ? 1.522 -8.753 8.412 1.00 97.06 116 SER A CA 1
ATOM 930 C C . SER A 1 116 ? 0.556 -9.938 8.530 1.00 97.06 116 SER A C 1
ATOM 932 O O . SER A 1 116 ? -0.546 -9.928 7.987 1.00 97.06 116 SER A O 1
ATOM 934 N N . LYS A 1 117 ? 0.932 -10.947 9.324 1.00 96.50 117 LYS A N 1
ATOM 935 C CA . LYS A 1 117 ? 0.065 -12.098 9.641 1.00 96.50 117 LYS A CA 1
ATOM 936 C C . LYS A 1 117 ? -1.282 -11.717 10.278 1.00 96.50 117 LYS A C 1
ATOM 938 O O . LYS A 1 117 ? -2.226 -12.493 10.188 1.00 96.50 117 LYS A O 1
ATOM 943 N N . ASN A 1 118 ? -1.356 -10.559 10.938 1.00 97.56 118 ASN A N 1
ATOM 944 C CA . ASN A 1 118 ? -2.577 -10.076 11.582 1.00 97.56 118 ASN A CA 1
ATOM 945 C C . ASN A 1 118 ? -3.399 -9.156 10.673 1.00 97.56 118 ASN A C 1
ATOM 947 O O . ASN A 1 118 ? -4.530 -8.838 11.031 1.00 97.56 118 ASN A O 1
ATOM 951 N N . GLY A 1 119 ? -2.821 -8.683 9.567 1.00 97.06 119 GLY A N 1
ATOM 952 C CA . GLY A 1 119 ? -3.418 -7.681 8.695 1.00 97.06 119 GLY A CA 1
ATOM 953 C C . GLY A 1 119 ? -4.456 -8.254 7.735 1.00 97.06 119 GLY A C 1
ATOM 954 O O . GLY A 1 119 ? -5.132 -9.236 8.045 1.00 97.06 119 GLY A O 1
ATOM 955 N N . ASP A 1 120 ? -4.581 -7.623 6.571 1.00 97.75 120 ASP A N 1
ATOM 956 C CA . ASP A 1 120 ? -5.518 -8.036 5.533 1.00 97.75 120 ASP A CA 1
ATOM 957 C C . ASP A 1 120 ? -4.796 -8.724 4.356 1.00 97.75 120 ASP A C 1
ATOM 959 O O . ASP A 1 120 ? -4.052 -8.083 3.599 1.00 97.75 120 ASP A O 1
ATOM 963 N N . PRO A 1 121 ? -5.024 -10.033 4.143 1.00 97.19 121 PRO A N 1
ATOM 964 C CA . PRO A 1 121 ? -4.515 -10.732 2.971 1.00 97.19 121 PRO A CA 1
ATOM 965 C C . PRO A 1 121 ? -4.999 -10.130 1.645 1.00 97.19 121 PRO A C 1
ATOM 967 O O . PRO A 1 121 ? -4.248 -10.174 0.665 1.00 97.19 121 PRO A O 1
ATOM 970 N N . ALA A 1 122 ? -6.214 -9.566 1.592 1.00 97.56 122 ALA A N 1
ATOM 971 C CA . ALA A 1 122 ? -6.755 -8.999 0.358 1.00 97.56 122 ALA A CA 1
ATOM 972 C C . ALA A 1 122 ? -6.021 -7.707 -0.041 1.00 97.56 122 ALA A C 1
ATOM 974 O O . ALA A 1 122 ? -5.656 -7.554 -1.209 1.00 97.56 122 ALA A O 1
ATOM 975 N N . PHE A 1 123 ? -5.683 -6.840 0.915 1.00 98.12 123 PHE A N 1
ATOM 976 C CA . PHE A 1 123 ? -4.815 -5.683 0.696 1.00 98.12 123 PHE A CA 1
ATOM 977 C C . PHE A 1 123 ? -3.452 -6.077 0.112 1.00 98.12 123 PHE A C 1
ATOM 9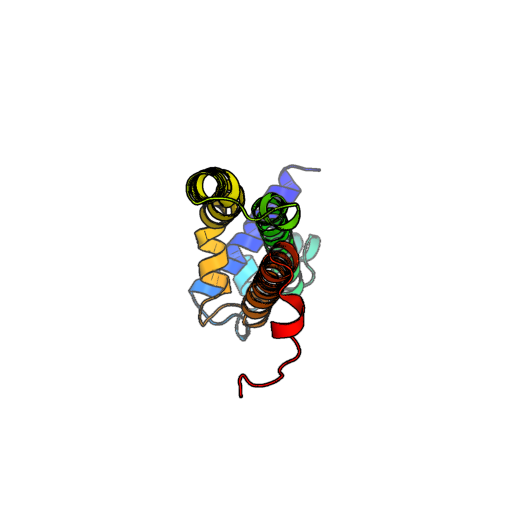79 O O . PHE A 1 123 ? -3.027 -5.537 -0.916 1.00 98.12 123 PHE A O 1
ATOM 986 N N . LYS A 1 124 ? -2.780 -7.073 0.711 1.00 96.56 124 LYS A N 1
ATOM 987 C CA . LYS A 1 124 ? -1.498 -7.591 0.199 1.00 96.56 124 LYS A CA 1
ATOM 988 C C . LYS A 1 124 ? -1.639 -8.119 -1.230 1.00 96.56 124 LYS A C 1
ATOM 990 O O . LYS A 1 124 ? -0.813 -7.796 -2.088 1.00 96.56 124 LYS A O 1
ATOM 995 N N . ALA A 1 125 ? -2.680 -8.909 -1.495 1.00 97.94 125 ALA A N 1
ATOM 996 C CA . ALA A 1 125 ? -2.963 -9.422 -2.830 1.00 97.94 125 ALA A CA 1
ATOM 997 C C . ALA A 1 125 ? -3.175 -8.279 -3.833 1.00 97.94 125 ALA A C 1
ATOM 999 O O . ALA A 1 125 ? -2.624 -8.327 -4.934 1.00 97.94 125 ALA A O 1
ATOM 1000 N N . LYS A 1 126 ? -3.877 -7.209 -3.439 1.00 98.19 126 LYS A N 1
ATOM 1001 C CA . LYS A 1 126 ? -4.125 -6.067 -4.321 1.00 98.19 126 LYS A CA 1
ATOM 1002 C C . LYS A 1 126 ? -2.853 -5.297 -4.670 1.00 98.19 126 LYS A C 1
ATOM 1004 O O . LYS A 1 126 ? -2.667 -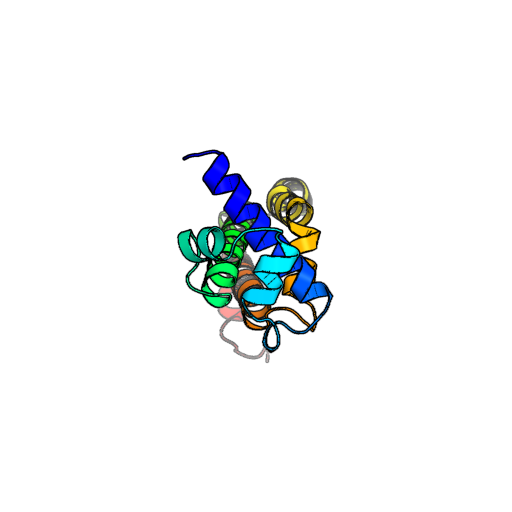4.919 -5.827 1.00 98.19 126 LYS A O 1
ATOM 1009 N N . MET A 1 127 ? -1.953 -5.091 -3.706 1.00 97.50 127 MET A N 1
ATOM 1010 C CA . MET A 1 127 ? -0.648 -4.473 -3.977 1.00 97.50 127 MET A CA 1
ATOM 1011 C C . MET A 1 127 ? 0.182 -5.309 -4.961 1.00 97.50 127 MET A C 1
ATOM 1013 O O . MET A 1 127 ? 0.777 -4.759 -5.893 1.00 97.50 127 MET A O 1
ATOM 1017 N N . LEU A 1 128 ? 0.192 -6.636 -4.791 1.00 97.44 128 LEU A N 1
ATOM 1018 C CA . LEU A 1 128 ? 0.882 -7.554 -5.700 1.00 97.44 128 LEU A CA 1
ATOM 1019 C C . LEU A 1 128 ? 0.280 -7.518 -7.106 1.00 97.44 128 LEU A C 1
ATOM 1021 O O . LEU A 1 128 ? 1.026 -7.412 -8.074 1.00 97.44 128 LEU A O 1
ATOM 1025 N N . GLU A 1 129 ? -1.048 -7.540 -7.224 1.00 98.12 129 GLU A N 1
ATOM 1026 C CA . GLU A 1 129 ? -1.764 -7.471 -8.504 1.00 98.12 129 GLU A CA 1
ATOM 1027 C C . GLU A 1 129 ? -1.398 -6.201 -9.289 1.00 98.12 129 GLU A C 1
ATOM 1029 O O . GLU A 1 129 ? -1.037 -6.273 -10.464 1.00 98.12 129 GLU A O 1
ATOM 1034 N N . LEU A 1 130 ? -1.426 -5.038 -8.630 1.00 97.75 130 LEU A N 1
ATOM 1035 C CA . LEU A 1 130 ? -1.077 -3.757 -9.252 1.00 97.75 130 LEU A CA 1
ATOM 1036 C C . LEU A 1 130 ? 0.389 -3.717 -9.696 1.00 97.75 130 LEU A C 1
ATOM 1038 O O . LEU A 1 130 ? 0.692 -3.295 -10.814 1.00 97.75 130 LEU A O 1
ATOM 1042 N N . THR A 1 131 ? 1.290 -4.209 -8.845 1.00 96.81 131 THR A N 1
ATOM 1043 C CA . THR A 1 131 ? 2.723 -4.303 -9.157 1.00 96.81 131 THR A CA 1
ATOM 1044 C C . THR A 1 131 ? 2.956 -5.212 -10.361 1.00 96.81 131 THR A C 1
ATOM 1046 O O . THR A 1 131 ? 3.631 -4.823 -11.315 1.00 96.81 131 THR A O 1
ATOM 1049 N N . ALA A 1 132 ? 2.346 -6.399 -10.360 1.00 97.69 132 ALA A N 1
ATOM 1050 C CA . ALA A 1 132 ? 2.453 -7.369 -11.441 1.00 97.69 132 ALA A CA 1
ATOM 1051 C C . ALA A 1 132 ? 1.910 -6.812 -12.763 1.00 97.69 132 ALA A C 1
ATOM 1053 O O . ALA A 1 132 ? 2.534 -7.001 -13.807 1.00 97.69 132 ALA A O 1
ATOM 1054 N N . ALA A 1 133 ? 0.795 -6.075 -12.733 1.00 96.88 133 ALA A N 1
ATOM 1055 C CA . ALA A 1 133 ? 0.240 -5.431 -13.919 1.00 96.88 133 ALA A CA 1
ATOM 1056 C C . ALA A 1 133 ? 1.222 -4.424 -14.541 1.00 96.88 133 ALA A C 1
ATOM 1058 O O . ALA A 1 133 ? 1.398 -4.402 -15.762 1.00 96.88 133 ALA A O 1
ATOM 1059 N N . VAL A 1 134 ? 1.904 -3.621 -13.720 1.00 96.31 134 VAL A N 1
ATOM 1060 C CA . VAL A 1 134 ? 2.913 -2.667 -14.203 1.00 96.31 134 VAL A CA 1
ATOM 1061 C C . VAL A 1 134 ? 4.158 -3.381 -14.720 1.00 96.31 134 VAL A C 1
ATOM 1063 O O . VAL A 1 134 ? 4.586 -3.090 -15.836 1.00 96.31 134 VAL A O 1
ATOM 1066 N N . ILE A 1 135 ? 4.685 -4.369 -13.991 1.00 95.88 135 ILE A N 1
ATOM 1067 C CA . ILE A 1 135 ? 5.823 -5.185 -14.449 1.00 95.88 135 ILE A CA 1
ATOM 1068 C C . ILE A 1 135 ? 5.506 -5.848 -15.791 1.00 95.88 135 ILE A C 1
ATOM 1070 O O . ILE A 1 135 ? 6.307 -5.764 -16.719 1.00 95.88 135 ILE A O 1
ATOM 1074 N N . LYS A 1 136 ? 4.316 -6.438 -15.944 1.00 95.88 136 LYS A N 1
ATOM 1075 C CA . LYS A 1 136 ? 3.876 -7.045 -17.207 1.00 95.88 136 LYS A CA 1
ATOM 1076 C C . LYS A 1 136 ? 3.925 -6.039 -18.358 1.00 95.88 136 LYS A C 1
ATOM 1078 O O . LYS A 1 136 ? 4.434 -6.361 -19.428 1.00 95.88 136 LYS A O 1
ATOM 1083 N N . ARG A 1 137 ? 3.437 -4.813 -18.146 1.00 95.81 137 ARG A N 1
ATOM 1084 C CA . ARG A 1 137 ? 3.487 -3.749 -19.164 1.00 95.81 137 ARG A CA 1
ATOM 1085 C C . ARG A 1 137 ? 4.919 -3.332 -19.496 1.00 95.81 137 ARG A C 1
ATOM 1087 O O . ARG A 1 137 ? 5.212 -3.110 -20.667 1.00 95.81 137 ARG A O 1
ATOM 1094 N N . LEU A 1 138 ? 5.799 -3.250 -18.499 1.00 94.38 138 LEU A N 1
ATOM 1095 C CA . LEU A 1 138 ? 7.217 -2.937 -18.697 1.00 94.38 138 LEU A CA 1
ATOM 1096 C C . LEU A 1 138 ? 7.926 -4.022 -19.514 1.00 94.38 138 LEU A C 1
ATOM 1098 O O . LEU A 1 138 ? 8.632 -3.700 -20.465 1.00 94.38 138 LEU A O 1
ATOM 1102 N N . LEU A 1 139 ? 7.683 -5.297 -19.198 1.00 94.62 139 LEU A N 1
ATOM 1103 C CA . LEU A 1 139 ? 8.231 -6.428 -19.947 1.00 94.62 139 LEU A CA 1
ATOM 1104 C C . LEU A 1 139 ? 7.739 -6.424 -21.395 1.00 94.62 139 LEU A C 1
ATOM 1106 O O . LEU A 1 139 ? 8.549 -6.496 -22.312 1.00 94.62 139 LEU A O 1
ATOM 1110 N N . ILE A 1 140 ? 6.433 -6.256 -21.624 1.00 94.69 140 ILE A N 1
ATOM 1111 C CA . ILE A 1 140 ? 5.887 -6.136 -22.984 1.00 94.69 140 ILE A CA 1
ATOM 1112 C C . ILE A 1 140 ? 6.546 -4.966 -23.719 1.00 94.69 140 ILE A C 1
ATOM 1114 O O . ILE A 1 140 ? 6.954 -5.124 -24.869 1.00 94.69 140 ILE A O 1
ATOM 1118 N N . ARG A 1 141 ? 6.703 -3.807 -23.063 1.00 94.62 141 ARG A N 1
ATOM 1119 C CA . ARG A 1 141 ? 7.348 -2.646 -23.683 1.00 94.62 141 ARG A CA 1
ATOM 1120 C C . ARG A 1 141 ? 8.794 -2.936 -24.076 1.00 94.62 141 ARG A C 1
ATOM 1122 O O . ARG A 1 141 ? 9.206 -2.528 -25.157 1.00 94.62 141 ARG A O 1
ATOM 1129 N N . PHE A 1 142 ? 9.538 -3.655 -23.240 1.00 93.06 142 PHE A N 1
ATOM 1130 C CA . PHE A 1 142 ? 10.886 -4.108 -23.567 1.00 93.06 142 PHE A CA 1
ATOM 1131 C C . PHE A 1 142 ? 10.888 -4.932 -24.863 1.00 93.06 142 PHE A C 1
ATOM 1133 O O . PHE A 1 142 ? 11.561 -4.549 -25.813 1.00 93.06 142 PHE A O 1
ATOM 1140 N N . PHE A 1 143 ? 10.070 -5.986 -24.967 1.00 93.50 143 PHE A N 1
ATOM 1141 C CA . PHE A 1 143 ? 10.005 -6.800 -26.190 1.00 93.50 143 PHE A CA 1
ATOM 1142 C C . PHE A 1 143 ? 9.562 -5.999 -27.423 1.00 93.50 143 PHE A C 1
ATOM 1144 O O . PHE A 1 143 ? 10.089 -6.226 -28.506 1.00 93.50 143 PHE A O 1
ATOM 1151 N N . GLN A 1 144 ? 8.645 -5.038 -27.272 1.00 92.81 144 GLN A N 1
ATOM 1152 C CA . GLN A 1 144 ? 8.225 -4.152 -28.367 1.00 92.81 144 GLN A CA 1
ATOM 1153 C C . GLN A 1 144 ? 9.370 -3.305 -28.917 1.00 92.81 144 GLN A C 1
ATOM 1155 O O . GLN A 1 144 ? 9.501 -3.159 -30.125 1.00 92.81 144 GLN A O 1
ATOM 1160 N N . ILE A 1 145 ? 10.181 -2.725 -28.034 1.00 94.12 145 ILE A N 1
ATOM 1161 C CA . ILE A 1 145 ? 11.272 -1.825 -28.417 1.00 94.12 145 ILE A CA 1
ATOM 1162 C C . ILE A 1 145 ? 12.347 -2.546 -29.240 1.00 94.12 145 ILE A C 1
ATOM 1164 O O . ILE A 1 145 ? 12.982 -1.925 -30.088 1.00 94.12 145 ILE A O 1
ATOM 1168 N N . TYR A 1 146 ? 12.540 -3.842 -28.995 1.00 91.62 146 TYR A N 1
ATOM 1169 C CA . TYR A 1 146 ? 13.526 -4.663 -29.695 1.00 91.62 146 TYR A CA 1
ATOM 1170 C C . TYR A 1 146 ? 12.933 -5.499 -30.837 1.00 91.62 146 TYR A C 1
ATOM 1172 O O . TYR A 1 146 ? 13.642 -6.344 -31.370 1.00 91.62 146 TYR A O 1
ATOM 1180 N N . ASP A 1 147 ? 11.661 -5.290 -31.197 1.00 91.00 147 ASP A N 1
ATOM 1181 C CA . ASP A 1 147 ? 10.939 -6.086 -32.205 1.00 91.00 147 ASP A CA 1
ATOM 1182 C C . ASP A 1 147 ? 10.948 -7.604 -31.912 1.00 91.00 147 ASP A C 1
ATOM 1184 O O . ASP A 1 147 ? 11.111 -8.463 -32.772 1.00 91.00 147 ASP A O 1
ATOM 1188 N N . GLN A 1 148 ? 10.800 -7.951 -30.630 1.00 92.25 148 GLN A N 1
ATOM 1189 C CA . GLN A 1 148 ? 10.865 -9.322 -30.112 1.00 92.25 148 GLN A CA 1
ATOM 1190 C C . GLN A 1 148 ? 9.526 -9.809 -29.537 1.00 92.25 148 GLN A C 1
ATOM 1192 O O . GLN A 1 148 ? 9.502 -10.730 -28.719 1.00 92.25 148 GLN A O 1
ATOM 1197 N N . LEU A 1 149 ? 8.400 -9.208 -29.936 1.00 89.75 149 LEU A N 1
ATOM 1198 C CA . LEU A 1 149 ? 7.070 -9.574 -29.426 1.00 89.75 149 LEU A CA 1
ATOM 1199 C C . LEU A 1 149 ? 6.729 -11.056 -29.628 1.00 89.75 149 LEU A C 1
ATOM 1201 O O . LEU A 1 149 ? 6.127 -11.655 -28.744 1.00 89.75 149 LEU A O 1
ATOM 1205 N N . SER A 1 150 ? 7.178 -11.660 -30.730 1.00 89.62 150 SER A N 1
ATOM 1206 C CA . SER A 1 150 ? 6.962 -13.082 -31.040 1.00 89.62 150 SER A CA 1
ATOM 1207 C C . SER A 1 150 ? 7.511 -14.040 -29.974 1.00 89.62 150 SER A C 1
ATOM 1209 O O . SER A 1 150 ? 7.044 -15.170 -29.846 1.00 89.62 150 SER A O 1
ATOM 1211 N N . ARG A 1 151 ? 8.473 -13.595 -29.151 1.00 85.94 151 ARG A N 1
ATOM 1212 C CA . ARG A 1 151 ? 9.008 -14.380 -28.024 1.00 85.94 151 ARG A CA 1
ATOM 1213 C C . ARG A 1 151 ? 7.998 -14.543 -26.884 1.00 85.94 151 ARG A C 1
ATOM 1215 O O . ARG A 1 151 ? 8.200 -15.392 -26.021 1.00 85.94 151 ARG A O 1
ATOM 1222 N N . LEU A 1 152 ? 6.927 -13.748 -26.871 1.00 86.38 152 LEU A N 1
ATOM 1223 C CA . LEU A 1 152 ? 5.844 -13.835 -25.891 1.00 86.38 152 LEU A CA 1
ATOM 1224 C C . LEU A 1 152 ? 4.774 -14.871 -26.269 1.00 86.38 152 LEU A C 1
ATOM 1226 O O . LEU A 1 152 ? 3.998 -15.262 -25.401 1.00 86.38 152 LEU A O 1
ATOM 1230 N N . ASP A 1 153 ? 4.764 -15.365 -27.511 1.00 83.62 153 ASP A N 1
ATOM 1231 C CA . ASP A 1 153 ? 3.744 -16.295 -28.025 1.00 83.62 153 ASP A CA 1
ATOM 1232 C C . ASP A 1 153 ? 3.933 -17.750 -27.546 1.00 83.62 153 ASP A C 1
ATOM 1234 O O . ASP A 1 153 ? 3.265 -18.665 -28.024 1.00 83.62 153 ASP A O 1
ATOM 1238 N N . GLY A 1 154 ? 4.862 -17.998 -26.615 1.00 67.50 154 GLY A N 1
ATOM 1239 C CA . GLY A 1 154 ? 5.046 -19.306 -25.977 1.00 67.50 154 GLY A CA 1
ATOM 1240 C C . GLY A 1 154 ? 5.560 -20.419 -26.897 1.00 67.50 154 GLY A C 1
ATOM 1241 O O . GLY A 1 154 ? 5.606 -21.575 -26.477 1.00 67.50 154 GLY A O 1
ATOM 1242 N N . LYS A 1 155 ? 5.975 -20.114 -28.135 1.00 57.19 155 LYS A N 1
ATOM 1243 C CA . LYS A 1 155 ? 6.649 -21.098 -28.991 1.00 57.19 155 LYS A CA 1
ATOM 1244 C C . LYS A 1 155 ? 8.013 -21.405 -28.381 1.00 57.19 155 LYS A C 1
ATOM 1246 O O . LYS A 1 155 ? 8.858 -20.515 -28.292 1.00 57.19 155 LYS A O 1
ATOM 1251 N N . SER A 1 156 ? 8.199 -22.646 -27.924 1.00 49.28 156 SER A N 1
ATOM 1252 C CA . SER A 1 156 ? 9.472 -23.087 -27.359 1.00 49.28 156 SER A CA 1
ATOM 1253 C C . SER A 1 156 ? 10.588 -22.784 -28.356 1.00 49.28 156 SER A C 1
ATOM 1255 O O . SER A 1 156 ? 10.435 -22.995 -29.562 1.00 49.28 156 SER A O 1
ATOM 1257 N N . LEU A 1 157 ? 11.708 -22.277 -27.844 1.00 49.09 157 LEU A N 1
ATOM 1258 C CA . LEU A 1 157 ? 12.975 -22.373 -28.554 1.00 49.09 157 LEU A CA 1
ATOM 1259 C C . LEU A 1 157 ? 13.159 -23.868 -28.853 1.00 49.09 157 LEU A C 1
ATOM 1261 O O . LEU A 1 157 ? 13.211 -24.671 -27.920 1.00 49.09 157 LEU A O 1
ATOM 1265 N N . LYS A 1 158 ? 13.071 -24.238 -30.131 1.00 40.66 158 LYS A N 1
ATOM 1266 C CA . LYS A 1 158 ? 13.536 -25.542 -30.600 1.00 40.66 158 LYS A CA 1
ATOM 1267 C C . LYS A 1 158 ? 15.053 -25.563 -30.540 1.00 40.66 158 LYS A C 1
ATOM 1269 O O . LYS A 1 158 ? 15.646 -24.497 -30.824 1.00 40.66 158 LYS A O 1
#

Sequence (158 aa):
MDIRIVSTKNRIQGGLISVIKQKPLYQIKDKDIINEAEVSAASYYKYYRDKSQVLKDLETELIKQFSTALYADSKGWLSLKYGPNKKEISNRIDNNLSNLIAFTSSKKEVITVLISKNGDPAFKAKMLELTAAVIKRLLIRFFQIYDQLSRLDGKSLK

Foldseek 3Di:
DDPVLVLLLVLLLVQLLVVLVVAANVPDWSVSSCVSSVHDPVSSCVNAVTPVRSLCVVLVVLLVQQLVLLCQLLVVLLPDQADDDPVRVVVSNVVRNVSNVVSCVVCVSVVCSQVDPRHPPVSVVSSVVSNVVSVVSSVCSVCVNVVNNVVVVPDDDD

Radius of gyration: 20.87 Å; chains: 1; bounding box: 45×46×55 Å